Protein AF-A0A926RRH7-F1 (afdb_monomer_lite)

Sequence (58 aa):
MLKYHFGKTMIKWLYLIFCYIGLHRYEKIDISFSFGPGGSTETIKCKDCGIKKLRKKG

pLDDT: mean 73.85, std 15.68, range [33.09, 90.44]

Foldseek 3Di:
DPPVPVVVVVVLVVQVVCVVVVNFDKDFDDWAADPDPQGIWTWIAGPRPGDIDIDGDD

Radius of gyration: 16.33 Å; chains: 1; bounding box: 28×20×52 Å

Structure (mmCIF, N/CA/C/O backbone):
data_AF-A0A926RRH7-F1
#
_entry.id   AF-A0A926RRH7-F1
#
loop_
_atom_site.group_PDB
_atom_site.id
_atom_site.type_symbol
_atom_site.label_atom_id
_atom_site.label_alt_id
_atom_site.label_comp_id
_atom_site.label_asym_id
_atom_site.label_entity_id
_atom_site.label_seq_id
_atom_site.pdbx_PDB_ins_code
_atom_site.Cartn_x
_atom_site.Cartn_y
_atom_site.Cartn_z
_atom_site.occupancy
_atom_site.B_iso_or_equiv
_atom_site.auth_seq_id
_atom_site.auth_comp_id
_atom_site.auth_asym_id
_atom_site.auth_atom_id
_atom_site.pdbx_PDB_model_num
ATOM 1 N N . MET A 1 1 ? -8.916 -3.308 30.989 1.00 37.97 1 MET A N 1
ATOM 2 C CA . MET A 1 1 ? -8.281 -3.611 29.684 1.00 37.97 1 MET A CA 1
ATOM 3 C C . MET A 1 1 ? -9.247 -3.437 28.491 1.00 37.97 1 MET A C 1
ATOM 5 O O . MET A 1 1 ? -9.082 -4.104 27.484 1.00 37.97 1 MET A O 1
ATOM 9 N N . LEU A 1 2 ? -10.227 -2.513 28.562 1.00 34.06 2 LEU A N 1
ATOM 10 C CA . LEU A 1 2 ? -11.265 -2.317 27.522 1.00 34.06 2 LEU A CA 1
ATOM 11 C C . LEU A 1 2 ? -11.199 -0.946 26.810 1.00 34.06 2 LEU A C 1
ATOM 13 O O . LEU A 1 2 ? -11.924 -0.705 25.855 1.00 34.06 2 LEU A O 1
ATOM 17 N N . LYS A 1 3 ? -10.308 -0.040 27.242 1.00 33.09 3 LYS A N 1
ATOM 18 C CA . LYS A 1 3 ? -10.107 1.281 26.605 1.00 33.09 3 LYS A CA 1
ATOM 19 C C . LYS A 1 3 ? -9.199 1.231 25.363 1.00 33.09 3 LYS A C 1
ATOM 21 O O . LYS A 1 3 ? -9.260 2.118 24.522 1.00 33.09 3 LYS A O 1
ATOM 26 N N . TYR A 1 4 ? -8.397 0.173 25.216 1.00 39.56 4 TYR A N 1
ATOM 27 C CA . TYR A 1 4 ? -7.389 0.034 24.152 1.00 39.56 4 TYR A CA 1
ATOM 28 C C . TYR A 1 4 ? -7.920 -0.524 22.819 1.00 39.56 4 TYR A C 1
ATOM 30 O O . TYR A 1 4 ? -7.218 -0.451 21.809 1.00 39.56 4 TYR A O 1
ATOM 38 N N . HIS A 1 5 ? -9.144 -1.061 22.786 1.00 42.38 5 HIS A N 1
ATOM 39 C CA . HIS A 1 5 ? -9.757 -1.564 21.550 1.00 42.38 5 HIS A CA 1
ATOM 40 C C . HIS A 1 5 ? -10.536 -0.487 20.781 1.00 42.38 5 HIS A C 1
ATOM 42 O O . HIS A 1 5 ? -10.550 -0.524 19.555 1.00 42.38 5 HIS A O 1
ATOM 48 N N . PHE A 1 6 ? -11.111 0.509 21.463 1.00 43.38 6 PHE A N 1
ATOM 49 C CA . PHE A 1 6 ? -11.938 1.539 20.817 1.00 43.38 6 PHE A CA 1
ATOM 50 C C . PHE A 1 6 ? -11.111 2.572 20.025 1.00 43.38 6 PHE A C 1
ATOM 52 O O . PHE A 1 6 ? -11.502 2.989 18.936 1.00 43.38 6 PHE A O 1
ATOM 59 N N . GLY A 1 7 ? -9.918 2.930 20.518 1.00 49.16 7 GLY A N 1
ATOM 60 C CA . GLY A 1 7 ? -9.016 3.867 19.831 1.00 49.16 7 GLY A CA 1
ATOM 61 C C . GLY A 1 7 ? -8.427 3.321 18.523 1.00 49.16 7 GLY A C 1
ATOM 62 O O . GLY A 1 7 ? -8.240 4.071 17.564 1.00 49.16 7 GLY A O 1
ATOM 63 N N . LYS A 1 8 ? -8.198 2.001 18.437 1.00 51.31 8 LYS A N 1
ATOM 64 C CA . LYS A 1 8 ? -7.719 1.345 17.206 1.00 51.31 8 LYS A CA 1
ATOM 65 C C . LYS A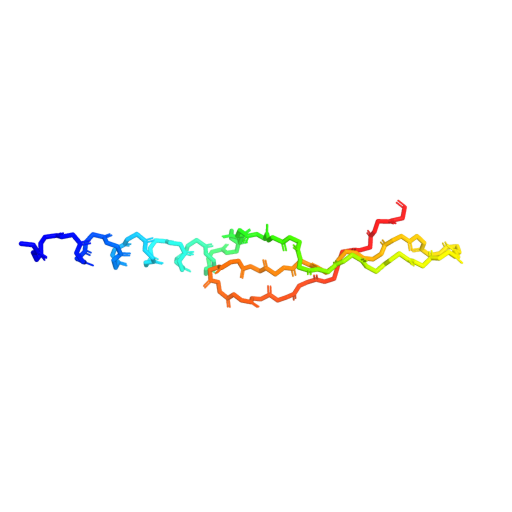 1 8 ? -8.754 1.389 16.084 1.00 51.31 8 LYS A C 1
ATOM 67 O O . LYS A 1 8 ? -8.380 1.482 14.917 1.00 51.31 8 LYS A O 1
ATOM 72 N N . THR A 1 9 ? -10.038 1.362 16.433 1.00 57.31 9 THR A N 1
ATOM 73 C CA . THR A 1 9 ? -11.130 1.437 15.464 1.00 57.31 9 THR A CA 1
ATOM 74 C C . THR A 1 9 ? -11.199 2.827 14.836 1.00 57.31 9 THR A C 1
ATOM 76 O O . THR A 1 9 ? -11.189 2.923 13.613 1.00 57.31 9 THR A O 1
ATOM 79 N N . MET A 1 10 ? -11.159 3.909 15.626 1.00 65.56 10 MET A N 1
ATOM 80 C CA . MET A 1 10 ? -11.238 5.280 15.085 1.00 65.56 10 MET A CA 1
ATOM 81 C C . MET A 1 10 ? -10.080 5.642 14.145 1.00 65.56 10 MET A C 1
ATOM 83 O O . MET A 1 10 ? -10.295 6.252 13.101 1.00 65.56 10 MET A O 1
ATOM 87 N N . ILE A 1 11 ? -8.854 5.228 14.468 1.00 72.19 11 ILE A N 1
ATOM 88 C CA . ILE A 1 11 ? -7.686 5.499 13.617 1.00 72.19 11 ILE A CA 1
ATOM 89 C C . ILE A 1 11 ? -7.788 4.752 12.279 1.00 72.19 11 ILE A C 1
ATOM 91 O O . ILE A 1 11 ? -7.422 5.291 11.236 1.00 72.19 11 ILE A O 1
ATOM 95 N N . LYS A 1 12 ? -8.332 3.530 12.279 1.00 73.44 12 LYS A N 1
ATOM 96 C CA . LYS A 1 12 ? -8.559 2.763 11.048 1.00 73.44 12 LYS A CA 1
ATOM 97 C C . LYS A 1 12 ? -9.577 3.447 10.126 1.00 73.44 12 LYS A C 1
ATOM 99 O O . LYS A 1 12 ? -9.379 3.450 8.915 1.00 73.44 12 LYS A O 1
ATOM 104 N N . TRP A 1 13 ? -10.612 4.073 10.688 1.00 77.19 13 TRP A N 1
ATOM 105 C CA . TRP A 1 13 ? -11.580 4.865 9.921 1.00 77.19 13 TRP A CA 1
ATOM 106 C C . TRP A 1 13 ? -10.938 6.077 9.238 1.00 77.19 13 TRP A C 1
ATOM 108 O O . TRP A 1 13 ? -11.203 6.314 8.063 1.00 77.19 13 TRP A O 1
ATOM 118 N N . LEU A 1 14 ? -10.032 6.787 9.918 1.00 81.19 14 LEU A N 1
ATOM 119 C CA . LEU A 1 14 ? -9.267 7.885 9.315 1.00 81.19 14 LEU A CA 1
ATOM 120 C C . LEU A 1 14 ? -8.461 7.421 8.093 1.00 81.19 14 LEU A C 1
ATOM 122 O O . LEU A 1 14 ? -8.548 8.042 7.037 1.00 81.19 14 LEU A O 1
ATOM 126 N N . TYR A 1 15 ? -7.734 6.303 8.189 1.00 80.75 15 TYR A N 1
ATOM 127 C CA . TYR A 1 15 ? -6.972 5.763 7.053 1.00 80.75 15 TYR A CA 1
ATOM 128 C C . TYR A 1 15 ? -7.857 5.337 5.872 1.00 80.75 15 TYR A C 1
ATOM 130 O O . TYR A 1 15 ? -7.463 5.509 4.716 1.00 80.75 15 TYR A O 1
ATOM 138 N N . LEU A 1 16 ? -9.063 4.829 6.143 1.00 80.50 16 LEU A N 1
ATOM 139 C CA . LEU A 1 16 ? -10.042 4.521 5.100 1.00 80.50 16 LEU A CA 1
ATOM 140 C C . LEU A 1 16 ? -10.570 5.790 4.417 1.00 80.50 16 LEU A C 1
ATOM 142 O O . LEU A 1 16 ? -10.694 5.799 3.195 1.00 80.50 16 LEU A O 1
ATOM 146 N N . ILE A 1 17 ? -10.804 6.870 5.170 1.00 85.06 17 ILE A N 1
ATOM 147 C CA . ILE A 1 17 ? -11.195 8.176 4.614 1.00 85.06 17 ILE A CA 1
ATOM 148 C C . ILE A 1 17 ? -10.071 8.752 3.741 1.00 85.06 17 ILE A C 1
ATOM 150 O O . ILE A 1 17 ? -10.333 9.191 2.624 1.00 85.06 17 ILE A O 1
ATOM 154 N N . PHE A 1 18 ? -8.811 8.684 4.184 1.00 86.19 18 PHE A N 1
ATOM 155 C CA . PHE A 1 18 ? -7.671 9.094 3.354 1.00 86.19 18 PHE A CA 1
ATOM 156 C C . PHE A 1 18 ? -7.585 8.280 2.057 1.00 86.19 18 PHE A C 1
ATOM 158 O O . PHE A 1 18 ? -7.406 8.861 0.986 1.00 86.19 18 PHE A O 1
ATOM 165 N N . CYS A 1 19 ? -7.808 6.963 2.124 1.00 85.19 19 CYS A N 1
ATOM 166 C CA . CYS A 1 19 ? -7.903 6.125 0.929 1.00 85.19 19 CYS A CA 1
ATOM 167 C C . CYS A 1 19 ? -9.067 6.526 0.016 1.00 85.19 19 CYS A C 1
ATOM 169 O O . CYS A 1 19 ? -8.908 6.486 -1.198 1.00 85.19 19 CYS A O 1
ATOM 171 N N . TYR A 1 20 ? -10.213 6.921 0.572 1.00 81.81 20 TYR A N 1
ATOM 172 C CA . TYR A 1 20 ? -11.360 7.381 -0.212 1.00 81.81 20 TYR A CA 1
ATOM 173 C C . TYR A 1 20 ? -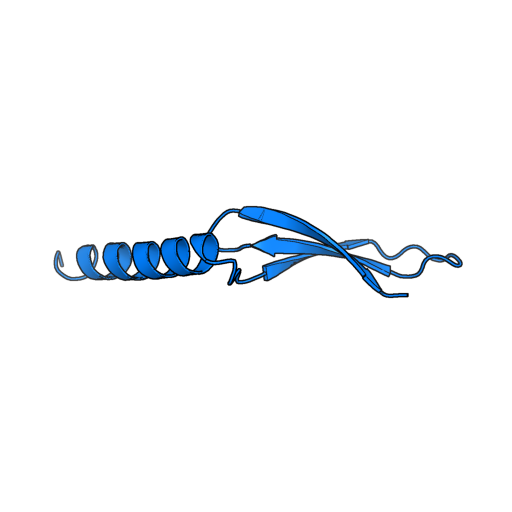11.065 8.69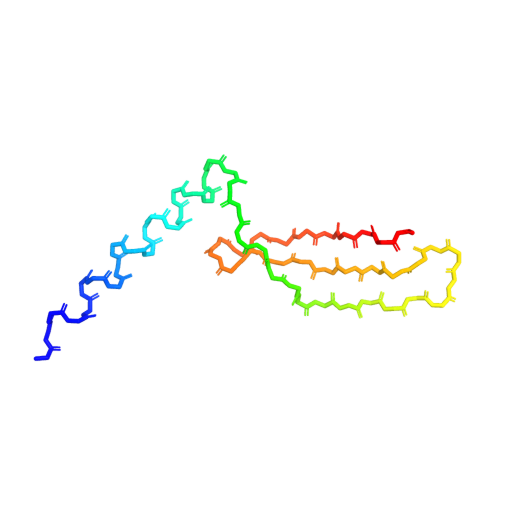0 -0.965 1.00 81.81 20 TYR A C 1
ATOM 175 O O . TYR A 1 20 ? -11.478 8.849 -2.107 1.00 81.81 20 TYR A O 1
ATOM 183 N N . ILE A 1 21 ? -10.277 9.591 -0.367 1.00 87.81 21 ILE A N 1
ATOM 184 C CA . ILE A 1 21 ? -9.838 10.861 -0.980 1.00 87.81 21 ILE A CA 1
ATOM 185 C C . ILE A 1 21 ? -8.672 10.644 -1.980 1.00 87.81 21 ILE A C 1
ATOM 187 O O . ILE A 1 21 ? -8.249 11.565 -2.672 1.00 87.81 21 ILE A O 1
ATOM 191 N N . GLY A 1 22 ? -8.153 9.415 -2.103 1.00 83.69 22 GLY A N 1
ATOM 192 C CA . GLY A 1 22 ? -7.082 9.051 -3.042 1.00 83.69 22 GLY A CA 1
ATOM 193 C C . GLY A 1 22 ? -5.668 9.079 -2.449 1.00 83.69 22 GLY A C 1
ATOM 194 O O . GLY A 1 22 ? -4.696 8.758 -3.141 1.00 83.69 22 GLY A O 1
ATOM 195 N N . LEU A 1 23 ? -5.531 9.395 -1.158 1.00 85.06 23 LEU A N 1
ATOM 196 C CA . LEU A 1 23 ? -4.278 9.289 -0.414 1.00 85.06 23 LEU A CA 1
ATOM 197 C C . LEU A 1 23 ? -4.118 7.865 0.114 1.00 85.06 23 LEU A C 1
ATOM 199 O O . LEU A 1 23 ? -4.555 7.506 1.205 1.00 85.06 23 LEU A O 1
ATOM 203 N N . HIS A 1 24 ? -3.467 7.036 -0.692 1.00 87.12 24 HIS A N 1
ATOM 204 C CA . HIS A 1 24 ? -3.226 5.640 -0.356 1.00 87.12 24 HIS A CA 1
ATOM 205 C C . HIS A 1 24 ? -1.814 5.430 0.181 1.00 87.12 24 HIS A C 1
ATOM 207 O O . HIS A 1 24 ? -0.823 5.829 -0.437 1.00 87.12 24 HIS A O 1
ATOM 213 N N . ARG A 1 25 ? -1.712 4.697 1.291 1.00 85.81 25 ARG A N 1
ATOM 214 C CA . ARG A 1 25 ? -0.432 4.237 1.831 1.00 85.81 25 ARG A CA 1
ATOM 215 C C . ARG A 1 25 ? -0.012 2.946 1.136 1.00 85.81 25 ARG A C 1
ATOM 217 O O . ARG A 1 25 ? -0.386 1.847 1.549 1.00 85.81 25 ARG A O 1
ATOM 224 N N . TYR A 1 26 ? 0.712 3.090 0.031 1.00 87.38 26 TYR A N 1
ATOM 225 C CA . TYR A 1 26 ? 1.221 1.954 -0.730 1.00 87.38 26 TYR A CA 1
ATOM 226 C C . TYR A 1 26 ? 2.451 1.336 -0.064 1.00 87.38 26 TYR A C 1
ATOM 228 O O . TYR A 1 26 ? 3.375 2.033 0.348 1.00 87.38 26 TYR A O 1
ATOM 236 N N . GLU A 1 27 ? 2.478 0.012 -0.013 1.00 88.00 27 GLU A N 1
ATOM 237 C CA . GLU A 1 27 ? 3.638 -0.801 0.322 1.00 88.00 27 GLU A CA 1
ATOM 238 C C . GLU A 1 27 ? 4.049 -1.628 -0.891 1.00 88.00 27 GLU A C 1
ATOM 240 O O . GLU A 1 27 ? 3.201 -1.995 -1.703 1.00 88.00 27 GLU A O 1
ATOM 245 N N . LYS A 1 28 ? 5.334 -1.946 -1.024 1.00 86.75 28 LYS A N 1
ATOM 246 C CA . LYS A 1 28 ? 5.796 -2.870 -2.062 1.00 86.75 28 LYS A CA 1
ATOM 247 C C . LYS A 1 28 ? 5.516 -4.292 -1.5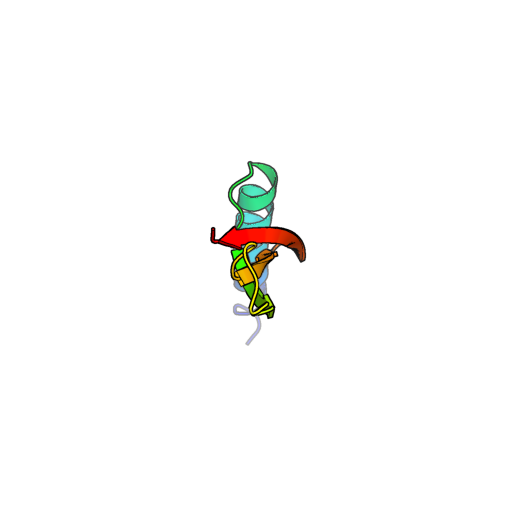91 1.00 86.75 28 LYS A C 1
ATOM 249 O O . LYS A 1 28 ? 5.990 -4.667 -0.525 1.00 86.75 28 LYS A O 1
ATOM 254 N N . ILE A 1 29 ? 4.740 -5.045 -2.365 1.00 85.75 29 ILE A N 1
ATOM 255 C CA . ILE A 1 29 ? 4.401 -6.438 -2.042 1.00 85.75 29 ILE A CA 1
ATOM 256 C C . ILE A 1 29 ? 5.166 -7.443 -2.893 1.00 85.75 29 ILE A C 1
ATOM 258 O O . ILE A 1 29 ? 5.377 -8.560 -2.444 1.00 85.75 29 ILE A O 1
ATOM 262 N N . ASP A 1 30 ? 5.568 -7.054 -4.101 1.00 77.88 30 ASP A N 1
ATOM 263 C CA . ASP A 1 30 ? 6.321 -7.915 -5.002 1.00 77.88 30 ASP A CA 1
ATOM 264 C C . ASP A 1 30 ? 7.253 -7.064 -5.863 1.00 77.88 30 ASP A C 1
ATOM 266 O O . ASP A 1 30 ? 6.889 -5.963 -6.288 1.00 77.88 30 ASP A O 1
ATOM 270 N N . ILE A 1 31 ? 8.466 -7.555 -6.089 1.00 74.50 31 ILE A N 1
ATOM 271 C CA . ILE A 1 31 ? 9.442 -6.921 -6.969 1.00 74.50 31 ILE A CA 1
ATOM 272 C C . ILE A 1 31 ? 9.841 -7.982 -7.982 1.00 74.50 31 ILE A C 1
ATOM 274 O O . ILE A 1 31 ? 10.676 -8.842 -7.713 1.00 74.50 31 ILE A O 1
ATOM 278 N N . SER A 1 32 ? 9.232 -7.907 -9.157 1.00 77.62 32 SER A N 1
ATOM 279 C CA . SER A 1 32 ? 9.557 -8.772 -10.278 1.00 77.62 32 SER A CA 1
ATOM 280 C C . SER A 1 32 ? 10.699 -8.134 -11.067 1.00 77.62 32 SER A C 1
ATOM 282 O O . SER A 1 32 ? 10.518 -7.145 -11.786 1.00 77.62 32 SER A O 1
ATOM 284 N N . PHE A 1 33 ? 11.902 -8.682 -10.903 1.00 67.38 33 PHE A N 1
ATOM 285 C CA . PHE A 1 33 ? 13.081 -8.258 -11.650 1.00 67.38 33 PHE A CA 1
ATOM 286 C C . PHE A 1 33 ? 13.147 -9.037 -12.967 1.00 67.38 33 PHE A C 1
ATOM 288 O O . PHE A 1 33 ? 13.432 -10.231 -12.977 1.00 67.38 33 PHE A O 1
ATOM 295 N N . SER A 1 34 ? 12.846 -8.375 -14.084 1.00 65.31 34 SER A N 1
ATOM 296 C CA . SER A 1 34 ? 13.048 -8.949 -15.415 1.00 65.31 34 SER A CA 1
ATOM 297 C C . SER A 1 34 ? 14.343 -8.409 -16.007 1.00 65.31 34 SER A C 1
ATOM 299 O O . SER A 1 34 ? 14.494 -7.205 -16.199 1.00 65.31 34 SER A O 1
ATOM 301 N N . PHE A 1 35 ? 15.278 -9.309 -16.308 1.00 63.72 35 PHE A N 1
ATOM 302 C CA . PHE A 1 35 ? 16.502 -8.997 -17.042 1.00 63.72 35 PHE A CA 1
ATOM 303 C C . PHE A 1 35 ? 16.153 -8.841 -18.532 1.00 63.72 35 PHE A C 1
ATOM 305 O O . PHE A 1 35 ? 16.210 -9.791 -19.305 1.00 63.72 35 PHE A O 1
ATOM 312 N N . GLY A 1 36 ? 15.708 -7.650 -18.922 1.00 68.06 36 GLY A N 1
ATOM 313 C CA . GLY A 1 36 ? 15.346 -7.301 -20.295 1.00 68.06 36 GLY A CA 1
ATOM 314 C C . GLY A 1 36 ? 15.123 -5.791 -20.438 1.00 68.06 36 GLY A C 1
ATOM 315 O O . GLY A 1 36 ? 15.119 -5.082 -19.430 1.00 68.06 36 GLY A O 1
ATOM 316 N N . PRO A 1 37 ? 14.894 -5.271 -21.657 1.00 61.22 37 PRO A N 1
ATOM 317 C CA . PRO A 1 37 ? 14.793 -3.828 -21.927 1.00 61.22 37 PRO A CA 1
ATOM 318 C C . PRO A 1 37 ? 13.603 -3.121 -21.239 1.00 61.22 37 PRO A C 1
ATOM 320 O O . PRO A 1 37 ? 13.424 -1.921 -21.408 1.00 61.22 37 PRO A O 1
ATOM 323 N N . GLY A 1 38 ? 12.780 -3.852 -20.475 1.00 66.38 38 GLY A N 1
ATOM 324 C CA . GLY A 1 38 ? 11.600 -3.354 -19.762 1.00 66.38 38 GLY A CA 1
ATOM 325 C C . GLY A 1 38 ? 11.801 -3.024 -18.276 1.00 66.38 38 GLY A C 1
ATOM 326 O O . GLY A 1 38 ? 10.840 -2.593 -17.638 1.00 66.38 38 GLY A O 1
ATOM 327 N N . GLY A 1 39 ? 13.003 -3.217 -17.722 1.00 70.69 39 GLY A N 1
ATOM 328 C CA . GLY A 1 39 ? 13.320 -2.862 -16.334 1.00 70.69 39 GLY A CA 1
ATOM 329 C C . GLY A 1 39 ? 12.633 -3.729 -15.268 1.00 70.69 39 GLY A C 1
ATOM 330 O O . GLY A 1 39 ? 12.116 -4.818 -15.529 1.00 70.69 39 GLY A O 1
ATOM 331 N N . SER A 1 40 ? 12.645 -3.237 -14.026 1.00 75.00 40 SER A N 1
ATOM 332 C CA . SER A 1 40 ? 12.016 -3.915 -12.884 1.00 75.00 40 SER A CA 1
ATOM 333 C C . SER A 1 40 ? 10.561 -3.476 -12.717 1.00 75.00 40 SER A C 1
ATOM 335 O O . SER A 1 40 ? 10.223 -2.292 -12.815 1.00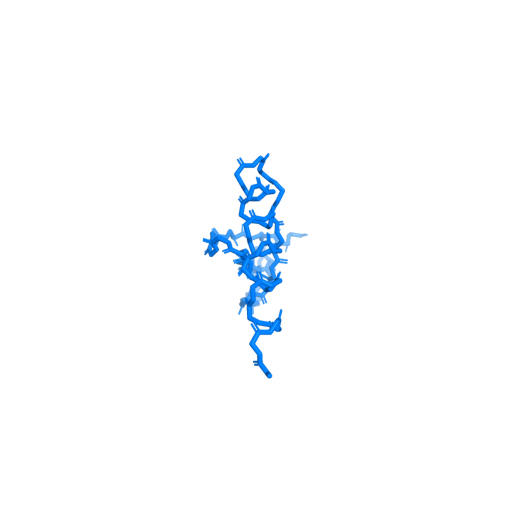 75.00 40 SER A O 1
ATOM 337 N N . THR A 1 41 ? 9.680 -4.439 -12.452 1.00 79.69 41 THR A N 1
ATOM 338 C CA . THR A 1 41 ? 8.265 -4.181 -12.182 1.00 79.69 41 THR A CA 1
ATOM 339 C C . THR A 1 41 ? 8.001 -4.372 -10.693 1.00 79.69 41 THR A C 1
ATOM 341 O O . THR A 1 41 ? 8.108 -5.474 -10.163 1.00 79.69 41 THR A O 1
ATOM 344 N N . GLU A 1 42 ? 7.654 -3.288 -10.004 1.00 85.75 42 GLU A N 1
ATOM 345 C CA . GLU A 1 42 ? 7.291 -3.305 -8.588 1.00 85.75 42 GLU A CA 1
ATOM 346 C C . GLU A 1 42 ? 5.759 -3.364 -8.474 1.00 85.75 42 GLU A C 1
ATOM 348 O O . GLU A 1 42 ? 5.053 -2.454 -8.916 1.00 85.75 42 GLU A O 1
ATOM 353 N N . THR A 1 43 ? 5.211 -4.405 -7.854 1.00 88.19 43 THR A N 1
ATOM 354 C CA . THR A 1 43 ? 3.800 -4.419 -7.459 1.00 88.19 43 THR A CA 1
ATOM 355 C C . THR A 1 43 ? 3.670 -3.767 -6.090 1.00 88.19 43 THR A C 1
ATOM 357 O O . THR A 1 43 ? 4.250 -4.224 -5.101 1.00 88.19 43 THR A O 1
ATOM 360 N N . ILE A 1 44 ? 2.872 -2.707 -6.016 1.00 89.38 44 ILE A N 1
ATOM 361 C CA . ILE A 1 44 ? 2.550 -2.016 -4.771 1.00 89.38 44 ILE A CA 1
ATOM 362 C C . ILE A 1 44 ? 1.102 -2.294 -4.366 1.00 89.38 44 ILE A C 1
ATOM 364 O O . ILE A 1 44 ? 0.217 -2.401 -5.211 1.00 89.38 44 ILE A O 1
ATOM 368 N N . LYS A 1 45 ? 0.831 -2.402 -3.069 1.00 90.44 45 LYS A N 1
ATOM 369 C CA . LYS A 1 45 ? -0.506 -2.607 -2.510 1.00 90.44 45 LYS A CA 1
ATOM 370 C C . LYS A 1 45 ? -0.769 -1.592 -1.413 1.00 90.44 45 LYS A C 1
ATOM 372 O O . LYS A 1 45 ? 0.110 -1.308 -0.611 1.00 90.44 45 LYS A O 1
ATOM 377 N N . CYS A 1 46 ? -1.968 -1.030 -1.356 1.00 89.06 46 CYS A N 1
ATOM 378 C CA . CYS A 1 46 ? -2.348 -0.189 -0.233 1.00 89.06 46 CYS A CA 1
ATOM 379 C C . CYS A 1 46 ? -2.536 -1.040 1.031 1.00 89.06 46 CYS A C 1
ATOM 381 O O . CYS A 1 46 ? -3.293 -2.014 1.004 1.00 89.06 46 CYS A O 1
ATOM 383 N N . LYS A 1 47 ? -1.886 -0.647 2.134 1.00 85.62 47 LYS A N 1
ATOM 384 C CA . LYS A 1 47 ? -2.019 -1.318 3.441 1.00 85.62 47 LYS A CA 1
ATOM 385 C C . LYS A 1 47 ? -3.440 -1.257 3.994 1.00 85.62 47 LYS A C 1
ATOM 387 O O . LYS A 1 47 ? -3.860 -2.160 4.710 1.00 85.62 47 LYS A O 1
ATOM 392 N N . ASP A 1 48 ? -4.157 -0.189 3.659 1.00 85.12 48 ASP A N 1
ATOM 393 C CA . ASP A 1 48 ? -5.413 0.169 4.308 1.00 85.12 48 ASP A CA 1
ATOM 394 C C . ASP A 1 48 ? -6.636 -0.317 3.512 1.00 85.12 48 ASP A C 1
ATOM 396 O O . ASP A 1 48 ? -7.506 -0.977 4.077 1.00 85.12 48 ASP A O 1
ATOM 400 N N . CYS A 1 49 ? -6.689 -0.061 2.196 1.00 85.31 49 CYS A N 1
ATOM 401 C CA . CYS A 1 49 ? -7.802 -0.490 1.330 1.00 85.31 49 CYS A CA 1
ATOM 402 C C . CYS A 1 49 ? -7.497 -1.718 0.454 1.00 85.31 49 CYS A C 1
ATOM 404 O O . CYS A 1 49 ? -8.393 -2.256 -0.189 1.00 85.31 49 CYS A O 1
ATOM 406 N N . GLY A 1 50 ? -6.239 -2.165 0.385 1.00 83.12 50 GLY A N 1
ATOM 407 C CA . GLY A 1 50 ? -5.856 -3.367 -0.358 1.00 83.12 50 GLY A CA 1
ATOM 408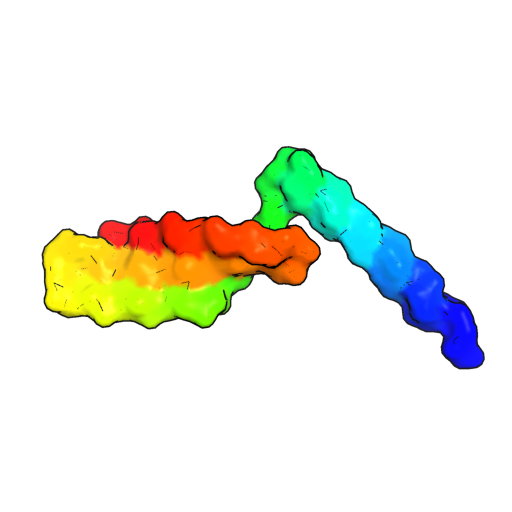 C C . GLY A 1 50 ? -5.723 -3.215 -1.877 1.00 83.12 50 GLY A C 1
ATOM 409 O O . GLY A 1 50 ? -5.364 -4.197 -2.530 1.00 83.12 50 GLY A O 1
ATOM 410 N N . ILE A 1 51 ? -5.953 -2.020 -2.439 1.00 86.38 51 ILE A N 1
ATOM 411 C CA . ILE A 1 51 ? -5.782 -1.738 -3.875 1.00 86.38 51 ILE A CA 1
ATOM 412 C C . ILE A 1 51 ? -4.353 -2.069 -4.307 1.00 86.38 51 ILE A C 1
ATOM 414 O O . ILE A 1 51 ? -3.395 -1.573 -3.713 1.00 86.38 51 ILE A O 1
ATOM 418 N N . LYS A 1 52 ? -4.212 -2.875 -5.363 1.00 88.19 52 LYS A N 1
ATOM 419 C CA . LYS A 1 52 ? -2.924 -3.214 -5.978 1.00 88.19 52 LYS A CA 1
ATOM 420 C C . LYS A 1 52 ? -2.680 -2.327 -7.196 1.00 88.19 52 LYS A C 1
ATOM 422 O O . LYS A 1 52 ? -3.588 -2.105 -7.991 1.00 88.19 52 LYS A O 1
ATOM 427 N N . LYS A 1 53 ? -1.453 -1.839 -7.349 1.00 84.38 53 LYS A N 1
ATOM 428 C CA . LYS A 1 53 ? -0.987 -1.100 -8.522 1.00 84.38 53 LYS A CA 1
ATOM 429 C C . LYS A 1 53 ? 0.348 -1.665 -8.981 1.00 84.38 53 LYS A C 1
ATOM 431 O O . LYS A 1 53 ? 1.189 -2.028 -8.165 1.00 84.38 53 LYS A O 1
ATOM 436 N N . LEU A 1 54 ? 0.535 -1.720 -10.291 1.00 84.50 54 LEU A N 1
ATOM 437 C CA . LEU A 1 54 ? 1.800 -2.102 -10.899 1.00 84.50 54 LEU A CA 1
ATOM 438 C C . LEU A 1 54 ? 2.595 -0.827 -11.193 1.00 84.50 54 LEU A C 1
ATOM 440 O O . LEU A 1 54 ? 2.093 0.071 -11.870 1.00 84.50 54 LEU A O 1
ATOM 444 N N . ARG A 1 55 ? 3.818 -0.727 -10.681 1.00 79.12 55 ARG A N 1
ATOM 445 C CA . ARG A 1 55 ? 4.723 0.391 -10.935 1.00 79.12 55 ARG A CA 1
ATOM 446 C C . ARG A 1 55 ? 5.921 -0.127 -11.722 1.00 79.12 55 ARG A C 1
ATOM 448 O O . ARG A 1 55 ? 6.725 -0.898 -11.210 1.00 79.12 55 ARG A O 1
ATOM 455 N N . LYS A 1 56 ? 6.038 0.305 -12.976 1.00 75.50 56 LYS A N 1
ATOM 456 C CA . LYS A 1 56 ? 7.225 0.042 -13.793 1.00 75.50 56 LYS A CA 1
ATOM 457 C C . LYS A 1 56 ? 8.299 1.062 -13.422 1.00 75.50 56 LYS A C 1
ATOM 459 O O . LYS A 1 56 ? 8.025 2.263 -13.453 1.00 75.50 56 LYS A O 1
ATOM 464 N N . LYS A 1 57 ? 9.484 0.594 -13.037 1.00 64.31 57 LYS A N 1
ATOM 465 C CA . LYS A 1 57 ? 10.692 1.420 -12.987 1.00 64.31 57 LYS A CA 1
ATOM 466 C C . LYS A 1 57 ? 11.485 1.125 -14.255 1.00 64.31 57 LYS A C 1
ATOM 468 O O . LYS A 1 57 ? 12.134 0.081 -14.337 1.00 64.31 57 LYS A O 1
ATOM 473 N N . GLY A 1 58 ? 11.315 2.010 -15.235 1.00 56.88 58 GLY A N 1
ATOM 474 C CA . GLY A 1 58 ? 12.191 2.114 -16.401 1.00 56.88 58 GLY A CA 1
ATOM 475 C C . GLY A 1 58 ? 13.449 2.889 -16.056 1.00 56.88 58 GLY A C 1
ATOM 476 O O . GLY A 1 58 ? 13.375 3.710 -15.111 1.00 56.88 58 GLY A O 1
#

Secondary structure (DSSP, 8-state):
--STTHHHHHHHHHHHHHHHTT---EEEEEEEE--STT-EEEEEEETTT--EEEEEE-